Protein AF-A0A813CBG8-F1 (afdb_monomer_lite)

Foldseek 3Di:
DVVCQVVVHFDPQQQFAAPVRHRGRGPVRRVNPDTAAPPHPVRVVVVVVQQCQFPVVVVHDGPVRWDPDVVVPDIDTGDHDDDDQQQPPPPDDGPVVVVVVCVVPPCVPDVDPDDPPDDPPVPPPPPPPPPPDDD

pLDDT: mean 75.55, std 22.49, range [25.59, 95.62]

Structure (mmCIF, N/CA/C/O backbone):
data_AF-A0A813CBG8-F1
#
_entry.id   AF-A0A813CBG8-F1
#
loop_
_atom_site.group_PDB
_atom_site.id
_atom_site.type_symbol
_atom_site.label_atom_id
_atom_site.label_alt_id
_atom_site.label_comp_id
_atom_site.label_asym_id
_atom_site.label_entity_id
_atom_site.label_seq_id
_atom_site.pdbx_PDB_ins_code
_atom_site.Cartn_x
_atom_site.Cartn_y
_atom_site.Cartn_z
_atom_site.occupancy
_atom_site.B_iso_or_equiv
_atom_site.auth_seq_id
_atom_site.auth_comp_id
_atom_site.auth_asym_id
_atom_site.auth_atom_id
_atom_site.pdbx_PDB_model_num
ATOM 1 N N . MET A 1 1 ? -15.691 0.393 4.335 1.00 82.94 1 MET A N 1
ATOM 2 C CA . MET A 1 1 ? -16.210 0.263 5.714 1.00 82.94 1 MET A CA 1
ATOM 3 C C . MET A 1 1 ? -17.310 1.274 6.034 1.00 82.94 1 MET A C 1
ATOM 5 O O . MET A 1 1 ? -18.385 0.858 6.439 1.00 82.94 1 MET A O 1
ATOM 9 N N . THR A 1 2 ? -17.102 2.569 5.775 1.00 86.81 2 THR A N 1
ATOM 10 C CA . THR A 1 2 ? -18.089 3.644 6.006 1.00 86.81 2 THR A CA 1
ATOM 11 C C . THR A 1 2 ? -19.473 3.364 5.412 1.00 86.81 2 THR A C 1
ATOM 13 O O . THR A 1 2 ? -20.466 3.501 6.114 1.00 86.81 2 THR A O 1
ATOM 16 N N . LEU A 1 3 ? -19.544 2.874 4.168 1.00 90.69 3 LEU A N 1
ATOM 17 C CA . LEU A 1 3 ? -20.815 2.489 3.535 1.00 90.69 3 LEU A CA 1
ATOM 18 C C . LEU A 1 3 ? -21.545 1.365 4.288 1.00 90.69 3 LEU A C 1
ATOM 20 O O . LEU A 1 3 ? -22.752 1.435 4.475 1.00 90.69 3 LEU A O 1
ATOM 24 N N . ALA A 1 4 ? -20.817 0.347 4.758 1.00 87.31 4 ALA A N 1
ATOM 25 C CA . ALA A 1 4 ? -21.411 -0.745 5.530 1.00 87.31 4 ALA A CA 1
ATOM 26 C C . ALA A 1 4 ? -21.950 -0.247 6.881 1.00 87.31 4 ALA A C 1
ATOM 28 O O . ALA A 1 4 ? -23.016 -0.677 7.299 1.00 87.31 4 ALA A O 1
ATOM 29 N N . SER A 1 5 ? -21.260 0.706 7.515 1.00 89.31 5 SER A N 1
ATOM 30 C CA . SER A 1 5 ? -21.733 1.361 8.741 1.00 89.31 5 SER A CA 1
ATOM 31 C C . SER A 1 5 ? -23.009 2.180 8.502 1.00 89.31 5 SER A C 1
ATOM 33 O O . SER A 1 5 ? -23.976 2.036 9.243 1.00 89.31 5 SER A O 1
ATOM 35 N N . MET A 1 6 ? -23.054 2.973 7.423 1.00 90.38 6 MET A N 1
ATOM 36 C CA . MET A 1 6 ? -24.233 3.770 7.048 1.00 90.38 6 MET A CA 1
ATOM 37 C C . MET A 1 6 ? -25.461 2.902 6.742 1.00 90.38 6 MET A C 1
ATOM 39 O O . MET A 1 6 ? -26.566 3.239 7.157 1.00 90.38 6 MET A O 1
ATOM 43 N N . ASP A 1 7 ? -25.260 1.772 6.062 1.00 91.75 7 ASP A N 1
ATOM 44 C CA . ASP A 1 7 ? -26.329 0.830 5.711 1.00 91.75 7 ASP A CA 1
ATOM 45 C C . ASP A 1 7 ? -26.657 -0.171 6.838 1.00 91.75 7 ASP A C 1
ATOM 47 O O . ASP A 1 7 ? -27.517 -1.036 6.657 1.00 91.75 7 ASP A O 1
ATOM 51 N N . GLY A 1 8 ? -25.946 -0.123 7.972 1.00 87.25 8 GLY A N 1
ATOM 52 C CA . GLY A 1 8 ? -26.090 -1.090 9.066 1.00 87.25 8 GLY A CA 1
ATOM 53 C C . GLY A 1 8 ? -25.755 -2.537 8.675 1.00 87.25 8 GLY A C 1
ATOM 54 O O . GLY A 1 8 ? -26.296 -3.481 9.250 1.00 87.25 8 GLY A O 1
ATOM 55 N N . ARG A 1 9 ? -24.897 -2.737 7.668 1.00 90.81 9 ARG A N 1
ATOM 56 C CA . ARG A 1 9 ? -24.492 -4.062 7.179 1.00 90.81 9 ARG A CA 1
ATOM 57 C C . ARG A 1 9 ? -23.280 -4.578 7.944 1.00 90.81 9 ARG A C 1
ATOM 59 O O . ARG A 1 9 ? -22.309 -3.853 8.157 1.00 90.81 9 ARG A O 1
ATOM 66 N N . ALA A 1 10 ? -23.315 -5.865 8.277 1.00 91.56 10 ALA A N 1
ATOM 67 C CA . ALA A 1 10 ? -22.173 -6.553 8.862 1.00 91.56 10 ALA A CA 1
ATOM 68 C C . ALA A 1 10 ? -21.003 -6.641 7.868 1.00 91.56 10 ALA A C 1
ATOM 70 O O . ALA A 1 10 ? -21.204 -6.808 6.660 1.00 91.56 10 ALA A O 1
ATOM 71 N N . ILE A 1 11 ? -19.781 -6.557 8.392 1.00 91.38 11 ILE A N 1
ATOM 72 C CA . ILE A 1 11 ? -18.543 -6.809 7.649 1.00 91.38 11 ILE A CA 1
ATOM 73 C C . ILE A 1 11 ? -18.028 -8.233 7.914 1.00 91.38 11 ILE A C 1
ATOM 75 O O . ILE A 1 11 ? -18.360 -8.824 8.946 1.00 91.38 11 ILE A O 1
ATOM 79 N N . PRO A 1 12 ? -17.218 -8.804 7.003 1.00 89.88 12 PRO A N 1
ATOM 80 C CA . PRO A 1 12 ? -16.515 -10.058 7.259 1.00 89.88 12 PRO A CA 1
ATOM 81 C C . PRO A 1 12 ? -15.655 -9.975 8.527 1.00 89.88 12 PRO A C 1
ATOM 83 O O . PRO A 1 12 ? -15.042 -8.942 8.795 1.00 89.88 12 PRO A O 1
ATOM 86 N N . SER A 1 13 ? -15.582 -11.067 9.291 1.00 86.62 13 SER A N 1
ATOM 87 C CA . SER A 1 13 ? -14.862 -11.112 10.574 1.00 86.62 13 SER A CA 1
ATOM 88 C C . SER A 1 13 ? -13.344 -10.943 10.450 1.00 86.62 13 SER A C 1
ATOM 90 O O . SER A 1 13 ? -12.673 -10.717 11.447 1.00 86.62 13 SER A O 1
ATOM 92 N N . ASP A 1 14 ? -12.788 -11.091 9.249 1.00 87.00 14 ASP A N 1
ATOM 93 C CA . ASP A 1 14 ? -11.369 -10.917 8.929 1.00 87.00 14 ASP A CA 1
ATOM 94 C C . ASP A 1 14 ? -11.051 -9.540 8.320 1.00 87.00 14 ASP A C 1
ATOM 96 O O . ASP A 1 14 ? -9.902 -9.272 7.971 1.00 87.00 14 ASP A O 1
ATOM 100 N N . ALA A 1 15 ? -12.046 -8.655 8.196 1.00 90.19 15 ALA A N 1
ATOM 101 C CA . ALA A 1 15 ? -11.874 -7.351 7.562 1.00 90.19 15 ALA A CA 1
ATOM 102 C C . ALA A 1 15 ? -11.370 -6.262 8.525 1.00 90.19 15 ALA A C 1
ATOM 104 O O . ALA A 1 15 ? -10.734 -5.303 8.082 1.00 90.19 15 ALA A O 1
ATOM 105 N N . ALA A 1 16 ? -11.662 -6.367 9.824 1.00 93.19 16 ALA A N 1
ATOM 106 C CA . ALA A 1 16 ? -11.308 -5.340 10.800 1.00 93.19 16 ALA A CA 1
ATOM 107 C C . ALA A 1 16 ? -11.220 -5.873 12.233 1.00 93.19 16 ALA A C 1
ATOM 109 O O . ALA A 1 16 ? -11.779 -6.917 12.576 1.00 93.19 16 ALA A O 1
ATOM 110 N N . ILE A 1 17 ? -10.551 -5.086 13.071 1.00 94.25 17 ILE A N 1
ATOM 111 C CA . ILE A 1 17 ? -10.495 -5.242 14.523 1.00 94.25 17 ILE A CA 1
ATOM 112 C C . ILE A 1 17 ? -11.105 -4.017 15.203 1.00 94.25 17 ILE A C 1
ATOM 114 O O . ILE A 1 17 ? -11.084 -2.918 14.646 1.00 94.25 17 ILE A O 1
ATOM 118 N N . ASP A 1 18 ? -11.658 -4.209 16.395 1.00 94.19 18 ASP A N 1
ATOM 119 C CA . ASP A 1 18 ? -12.155 -3.129 17.248 1.00 94.19 18 ASP A CA 1
ATOM 120 C C . ASP A 1 18 ? -11.025 -2.413 18.021 1.00 94.19 18 ASP A C 1
ATOM 122 O O . ASP A 1 18 ? -9.836 -2.667 17.816 1.00 94.19 18 ASP A O 1
ATOM 126 N N . GLU A 1 19 ? -11.395 -1.495 18.917 1.00 94.81 19 GLU A N 1
ATOM 127 C CA . GLU A 1 19 ? -10.466 -0.729 19.765 1.00 94.81 19 GLU A CA 1
ATOM 128 C C . GLU A 1 19 ? -9.672 -1.587 20.768 1.00 94.81 19 GLU A C 1
ATOM 130 O O . GLU A 1 19 ? -8.633 -1.160 21.270 1.00 94.81 19 GLU A O 1
ATOM 135 N N . HIS A 1 20 ? -10.135 -2.807 21.050 1.00 93.50 20 HIS A N 1
ATOM 136 C CA . HIS A 1 20 ? -9.455 -3.776 21.907 1.00 93.50 20 HIS A CA 1
ATOM 137 C C . HIS A 1 20 ? -8.572 -4.742 21.105 1.00 93.50 20 HIS A C 1
ATOM 139 O O . HIS A 1 20 ? -7.920 -5.612 21.685 1.00 93.50 20 HIS A O 1
ATOM 145 N N . GLY A 1 21 ? -8.534 -4.590 19.779 1.00 90.69 21 GLY A N 1
ATOM 146 C CA . GLY A 1 21 ? -7.796 -5.460 18.874 1.00 90.69 21 GLY A CA 1
ATOM 147 C C . GLY A 1 21 ? -8.479 -6.803 18.616 1.00 90.69 21 GLY A C 1
ATOM 148 O O . GLY A 1 21 ? -7.831 -7.726 18.120 1.00 90.69 21 GLY A O 1
ATOM 149 N N . LEU A 1 22 ? -9.767 -6.937 18.945 1.00 93.62 22 LEU A N 1
ATOM 150 C CA . LEU A 1 22 ? -10.530 -8.155 18.705 1.00 93.62 22 LEU A CA 1
ATOM 151 C C . LEU A 1 22 ? -11.190 -8.113 17.318 1.00 93.62 22 LEU A C 1
ATOM 153 O O . LEU A 1 22 ? -11.686 -7.060 16.909 1.00 93.62 22 LEU A O 1
ATOM 157 N N . PRO A 1 23 ? -11.226 -9.239 16.579 1.00 93.31 23 PRO A N 1
ATOM 158 C CA . PRO A 1 23 ? -11.946 -9.317 15.310 1.00 93.31 23 PRO A CA 1
ATOM 159 C C . PRO A 1 23 ? -13.422 -8.945 15.478 1.00 93.31 23 PRO A C 1
ATOM 161 O O . PRO A 1 23 ? -14.082 -9.431 16.399 1.00 93.31 23 PRO A O 1
ATOM 164 N N . THR A 1 24 ? -13.954 -8.120 14.574 1.00 93.06 24 THR A N 1
ATOM 165 C CA . THR A 1 24 ? -15.336 -7.630 14.661 1.00 93.06 24 THR A CA 1
ATOM 166 C C . THR A 1 24 ? -16.085 -7.747 13.339 1.00 93.06 24 THR A C 1
ATOM 168 O O . THR A 1 24 ? -15.518 -7.588 12.260 1.00 93.06 24 THR A O 1
ATOM 171 N N . THR A 1 25 ? -17.387 -8.022 13.428 1.00 94.12 25 THR A N 1
ATOM 172 C CA . THR A 1 25 ? -18.324 -7.983 12.296 1.00 94.12 25 THR A CA 1
ATOM 173 C C . THR A 1 25 ? -19.140 -6.686 12.259 1.00 94.12 25 THR A C 1
ATOM 175 O O . THR A 1 25 ? -19.873 -6.449 11.296 1.00 94.12 25 THR A O 1
ATOM 178 N N . ASP A 1 26 ? -19.004 -5.827 13.276 1.00 92.12 26 ASP A N 1
ATOM 179 C CA . ASP A 1 26 ? -19.639 -4.511 13.332 1.00 92.12 26 ASP A CA 1
ATOM 180 C C . ASP A 1 26 ? -18.766 -3.467 12.618 1.00 92.12 26 ASP A C 1
ATOM 182 O O . ASP A 1 26 ? -17.642 -3.154 13.024 1.00 92.12 26 ASP A O 1
ATOM 186 N N . ALA A 1 27 ? -19.317 -2.894 11.547 1.00 92.44 27 ALA A N 1
ATOM 187 C CA . ALA A 1 27 ? -18.659 -1.865 10.760 1.00 92.44 27 ALA A CA 1
ATOM 188 C C . ALA A 1 27 ? -18.377 -0.584 11.564 1.00 92.44 27 ALA A C 1
ATOM 190 O O . ALA A 1 27 ? -17.388 0.095 11.296 1.00 92.44 27 ALA A O 1
ATOM 191 N N . ALA A 1 28 ? -19.217 -0.239 12.543 1.00 91.81 28 ALA A N 1
ATOM 192 C CA . ALA A 1 28 ? -18.993 0.923 13.394 1.00 91.81 28 ALA A CA 1
ATOM 193 C C . ALA A 1 28 ? -17.866 0.662 14.401 1.00 91.81 28 ALA A C 1
ATOM 195 O O . ALA A 1 28 ? -17.034 1.542 14.625 1.00 91.81 28 ALA A O 1
ATOM 196 N N . ALA A 1 29 ? -17.812 -0.541 14.980 1.00 90.88 29 ALA A N 1
ATOM 197 C CA . ALA A 1 29 ? -16.731 -0.945 15.876 1.00 90.88 29 ALA A CA 1
ATOM 198 C C . ALA A 1 29 ? -15.367 -0.934 15.178 1.00 90.88 29 ALA A C 1
ATOM 200 O O . ALA A 1 29 ? -14.424 -0.349 15.704 1.00 90.88 29 ALA A O 1
ATOM 201 N N . GLY A 1 30 ? -15.254 -1.494 13.971 1.00 91.31 30 GLY A N 1
ATOM 202 C CA . GLY A 1 30 ? -13.957 -1.512 13.289 1.00 91.31 30 GLY A CA 1
ATOM 203 C C . GLY A 1 30 ? -13.527 -0.165 12.683 1.00 91.31 30 GLY A C 1
ATOM 204 O O . GLY A 1 30 ? -12.343 0.022 12.433 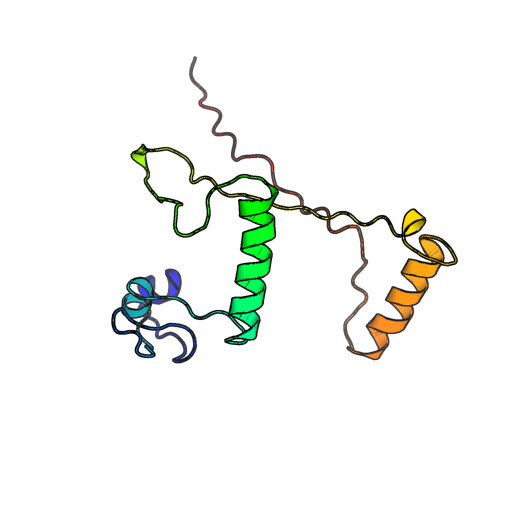1.00 91.31 30 GLY A O 1
ATOM 205 N N . LEU A 1 31 ? -14.440 0.806 12.505 1.00 90.81 31 LEU A N 1
ATOM 206 C CA . LEU A 1 31 ? -14.065 2.199 12.198 1.00 90.81 31 LEU A CA 1
ATOM 207 C C . LEU A 1 31 ? -13.403 2.898 13.392 1.00 90.81 31 LEU A C 1
ATOM 209 O O . LEU A 1 31 ? -12.632 3.830 13.187 1.00 90.81 31 LEU A O 1
ATOM 213 N N . ARG A 1 32 ? -13.719 2.472 14.624 1.00 90.38 32 ARG A N 1
ATOM 214 C CA . ARG A 1 32 ? -13.053 2.951 15.847 1.00 90.38 32 ARG A CA 1
ATOM 215 C C . ARG A 1 32 ? -11.736 2.223 16.119 1.00 90.38 32 ARG A C 1
ATOM 217 O O . ARG A 1 32 ? -10.876 2.777 16.791 1.00 90.38 32 ARG A O 1
ATOM 224 N N . GLY A 1 33 ? -11.608 0.991 15.628 1.00 91.56 33 GLY A N 1
ATOM 225 C CA . GLY A 1 33 ? -10.378 0.207 15.672 1.00 91.56 33 GLY A CA 1
ATOM 226 C C . GLY A 1 33 ? -9.533 0.393 14.414 1.00 91.56 33 GLY A C 1
ATOM 227 O O . GLY A 1 33 ? -9.134 1.507 14.079 1.00 91.56 33 GLY A O 1
ATOM 228 N N . ALA A 1 34 ? -9.243 -0.708 13.719 1.00 90.25 34 ALA A N 1
ATOM 229 C CA . ALA A 1 34 ? -8.416 -0.693 12.515 1.00 90.25 34 ALA A CA 1
ATOM 230 C C . ALA A 1 34 ? -8.921 -1.660 11.438 1.00 90.25 34 ALA A C 1
ATOM 232 O O . ALA A 1 34 ? -9.405 -2.758 11.720 1.00 90.25 34 ALA A O 1
ATOM 233 N N . GLN A 1 35 ? -8.737 -1.267 10.176 1.00 91.81 35 GLN A N 1
ATOM 234 C CA . GLN A 1 35 ? -8.959 -2.138 9.022 1.00 91.81 35 GLN A CA 1
ATOM 235 C C . GLN A 1 35 ? -7.751 -3.054 8.821 1.00 91.81 35 GLN A C 1
ATOM 237 O O . GLN A 1 35 ? -6.604 -2.602 8.869 1.00 91.81 35 GLN A O 1
ATOM 242 N N . LEU A 1 36 ? -8.004 -4.340 8.583 1.00 92.06 36 LEU A N 1
ATOM 243 C CA . LEU A 1 36 ? -6.940 -5.311 8.356 1.00 92.06 36 LEU A CA 1
ATOM 244 C C . LEU A 1 36 ? -6.466 -5.266 6.895 1.00 92.06 36 LEU A C 1
ATOM 246 O O . LEU A 1 36 ? -7.284 -5.166 5.976 1.00 92.06 36 LEU A O 1
ATOM 250 N N . PRO A 1 37 ? -5.147 -5.352 6.645 1.00 89.38 37 PRO A N 1
ATOM 251 C CA . PRO A 1 37 ? -4.621 -5.361 5.292 1.00 89.38 37 PRO A CA 1
ATOM 252 C C . PRO A 1 37 ? -4.930 -6.689 4.599 1.00 89.38 37 PRO A C 1
ATOM 254 O O . PRO A 1 37 ? -4.885 -7.770 5.198 1.00 89.38 37 PRO A O 1
ATOM 257 N N . PHE A 1 38 ? -5.177 -6.618 3.292 1.00 85.56 38 PHE A N 1
ATOM 258 C CA . PHE A 1 38 ? -5.356 -7.814 2.477 1.00 85.56 38 PHE A CA 1
ATOM 259 C C . PHE A 1 38 ? -4.091 -8.688 2.529 1.00 85.56 38 PHE A C 1
ATOM 261 O O . PHE A 1 38 ? -2.975 -8.182 2.524 1.00 85.56 38 PHE A O 1
ATOM 268 N N . ALA A 1 39 ? -4.248 -10.013 2.569 1.00 89.75 39 ALA A N 1
ATOM 269 C CA . ALA A 1 39 ? -3.138 -10.969 2.698 1.00 89.75 39 ALA A CA 1
ATOM 270 C C . ALA A 1 39 ? -2.331 -10.889 4.018 1.00 89.75 39 ALA A C 1
ATOM 272 O O . ALA A 1 39 ? -1.184 -11.351 4.072 1.00 89.75 39 ALA A O 1
ATOM 273 N N . GLY A 1 40 ? -2.921 -10.346 5.091 1.00 88.75 40 GLY A N 1
ATOM 274 C CA . GLY A 1 40 ? -2.357 -10.380 6.443 1.00 88.75 40 GLY A CA 1
ATOM 275 C C . GLY A 1 40 ? -0.960 -9.760 6.506 1.00 88.75 40 GLY A C 1
ATOM 276 O O . GLY A 1 40 ? -0.742 -8.656 6.012 1.00 88.75 40 GLY A O 1
ATOM 277 N N . HIS A 1 41 ? 0.016 -10.493 7.055 1.00 91.56 41 HIS A N 1
ATOM 278 C CA . HIS A 1 41 ? 1.381 -9.984 7.238 1.00 91.56 41 HIS A CA 1
ATOM 279 C C . HIS A 1 41 ? 2.059 -9.552 5.923 1.00 91.56 41 HIS A C 1
ATOM 281 O O . HIS A 1 41 ? 2.888 -8.647 5.931 1.00 9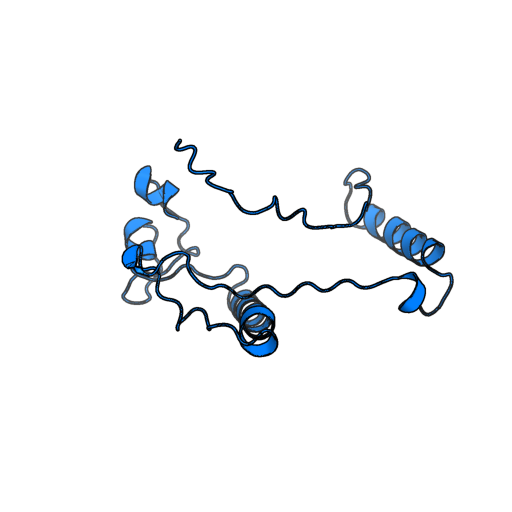1.56 41 HIS A O 1
ATOM 287 N N . LYS A 1 42 ? 1.706 -10.158 4.779 1.00 93.12 42 LYS A N 1
ATOM 288 C CA . LYS A 1 42 ? 2.242 -9.741 3.472 1.00 93.12 42 LYS A CA 1
ATOM 289 C C . LYS A 1 42 ? 1.675 -8.391 3.047 1.00 93.12 42 LYS A C 1
ATOM 291 O O . LYS A 1 42 ? 2.414 -7.572 2.511 1.00 93.12 42 LYS A O 1
ATOM 296 N N . GLY A 1 43 ? 0.393 -8.160 3.325 1.00 92.62 43 GLY A N 1
ATOM 297 C CA . GLY A 1 43 ? -0.258 -6.872 3.114 1.00 92.62 43 GLY A CA 1
ATOM 298 C C . GLY A 1 43 ? 0.355 -5.776 3.965 1.00 92.62 43 GLY A C 1
ATOM 299 O O . GLY A 1 43 ? 0.645 -4.705 3.450 1.00 92.62 43 GLY A O 1
ATOM 300 N N . THR A 1 44 ? 0.640 -6.063 5.238 1.00 92.88 44 THR A N 1
ATOM 301 C CA . THR A 1 44 ? 1.333 -5.115 6.122 1.00 92.88 44 THR A CA 1
ATOM 302 C C . THR A 1 44 ? 2.725 -4.766 5.597 1.00 92.88 44 THR A C 1
ATOM 304 O O . THR A 1 44 ? 3.074 -3.591 5.533 1.00 92.88 44 THR A O 1
ATOM 307 N N . CYS A 1 45 ? 3.513 -5.760 5.167 1.00 95.00 45 CYS A N 1
ATOM 308 C CA . CYS A 1 45 ? 4.825 -5.502 4.568 1.00 95.00 45 CYS A CA 1
ATOM 309 C C . CYS A 1 45 ? 4.720 -4.667 3.285 1.00 95.00 45 CYS A C 1
ATOM 311 O O . CYS A 1 45 ? 5.544 -3.782 3.064 1.00 95.00 45 CYS A O 1
ATOM 313 N N . LEU A 1 46 ? 3.715 -4.931 2.446 1.00 95.25 46 LEU A N 1
ATOM 314 C CA . LEU A 1 46 ? 3.494 -4.175 1.217 1.00 95.25 46 LEU A CA 1
ATOM 315 C C . LEU A 1 46 ? 3.062 -2.732 1.506 1.00 95.25 46 LEU A C 1
ATOM 317 O O . LEU A 1 46 ? 3.591 -1.814 0.888 1.00 95.25 46 LEU A O 1
ATOM 321 N N . ALA A 1 47 ? 2.153 -2.530 2.462 1.00 92.62 47 ALA A N 1
ATOM 322 C CA . ALA A 1 47 ? 1.731 -1.205 2.906 1.00 92.62 47 ALA A CA 1
ATOM 323 C C . ALA A 1 47 ? 2.922 -0.398 3.437 1.00 92.62 47 ALA A C 1
ATOM 325 O O . ALA A 1 47 ? 3.106 0.743 3.035 1.00 92.62 47 ALA A O 1
ATOM 326 N N . LEU A 1 48 ? 3.792 -1.016 4.243 1.00 92.94 48 LEU A N 1
ATOM 327 C CA . LEU A 1 48 ? 5.011 -0.371 4.733 1.00 92.94 48 LEU A CA 1
ATOM 328 C C . LEU A 1 48 ? 5.989 -0.025 3.600 1.00 92.94 48 LEU A C 1
ATOM 330 O O . LEU A 1 48 ? 6.603 1.036 3.615 1.00 92.94 48 LEU A O 1
ATOM 334 N N . MET A 1 49 ? 6.144 -0.901 2.606 1.00 95.62 49 MET A N 1
ATOM 335 C CA . MET A 1 49 ? 6.988 -0.612 1.443 1.00 95.62 49 MET A CA 1
ATOM 336 C C . MET A 1 49 ? 6.463 0.596 0.656 1.00 95.62 49 MET A C 1
ATOM 338 O O . MET A 1 49 ? 7.252 1.455 0.268 1.00 95.62 49 MET A O 1
ATOM 342 N N . ILE A 1 50 ? 5.146 0.665 0.431 1.00 93.88 50 ILE A N 1
ATOM 343 C CA . ILE A 1 50 ? 4.499 1.800 -0.239 1.00 93.88 50 ILE A CA 1
ATOM 344 C C . ILE A 1 50 ? 4.690 3.071 0.586 1.00 93.88 50 ILE A C 1
ATOM 346 O O . ILE A 1 50 ? 5.093 4.083 0.029 1.00 93.88 50 ILE A O 1
ATOM 350 N N . GLU A 1 51 ? 4.487 3.000 1.899 1.00 93.19 51 GLU A N 1
ATOM 351 C CA . GLU A 1 51 ? 4.662 4.122 2.821 1.00 93.19 51 GLU A CA 1
ATOM 352 C C . GLU A 1 51 ? 6.080 4.709 2.761 1.00 93.19 51 GLU A C 1
ATOM 354 O O . GLU A 1 51 ? 6.254 5.917 2.662 1.00 93.19 51 GLU A O 1
ATOM 359 N N . LEU A 1 52 ? 7.116 3.866 2.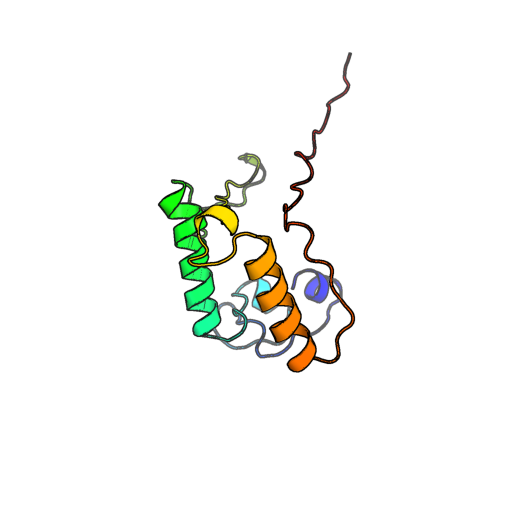748 1.00 93.69 52 LEU A N 1
ATOM 360 C CA . LEU A 1 52 ? 8.503 4.336 2.660 1.00 93.69 52 LEU A CA 1
ATOM 361 C C . LEU A 1 52 ? 8.810 5.016 1.316 1.00 93.69 52 LEU A C 1
ATOM 363 O O . LEU A 1 52 ? 9.578 5.977 1.269 1.00 93.69 52 LEU A O 1
ATOM 367 N N . LEU A 1 53 ? 8.218 4.534 0.220 1.00 94.50 53 LEU A N 1
ATOM 368 C CA . LEU A 1 53 ? 8.363 5.150 -1.102 1.00 94.50 53 LEU A CA 1
ATOM 369 C C . LEU A 1 53 ? 7.549 6.444 -1.222 1.00 94.50 53 LEU A C 1
ATOM 371 O O . LEU A 1 53 ? 8.006 7.396 -1.845 1.00 94.50 53 LEU A O 1
ATOM 375 N N . ALA A 1 54 ? 6.355 6.480 -0.641 1.00 91.75 54 ALA A N 1
ATOM 376 C CA . ALA A 1 54 ? 5.434 7.599 -0.738 1.00 91.75 54 ALA A CA 1
ATOM 377 C C . ALA A 1 54 ? 5.800 8.730 0.224 1.00 91.75 54 ALA A C 1
ATOM 379 O O . ALA A 1 54 ? 5.853 9.866 -0.220 1.00 91.75 54 ALA A O 1
ATOM 380 N N . ALA A 1 55 ? 6.096 8.440 1.492 1.00 90.44 55 ALA A N 1
ATOM 381 C CA . ALA A 1 55 ? 6.421 9.433 2.515 1.00 90.44 55 ALA A CA 1
ATOM 382 C C . ALA A 1 55 ? 7.933 9.680 2.596 1.00 90.44 55 ALA A C 1
ATOM 384 O O . ALA A 1 55 ? 8.420 10.738 2.204 1.00 90.44 55 ALA A O 1
ATOM 385 N N . SER A 1 56 ? 8.720 8.682 3.021 1.00 91.25 56 SER A N 1
ATOM 386 C CA . SER A 1 56 ? 10.147 8.905 3.316 1.00 91.25 56 SER A CA 1
ATOM 387 C C . SER A 1 56 ? 10.966 9.339 2.102 1.00 91.25 56 SER A C 1
ATOM 389 O O . SER A 1 56 ? 11.842 10.190 2.228 1.00 91.25 56 SER A O 1
ATOM 391 N N . PHE A 1 57 ? 10.719 8.742 0.934 1.00 91.25 57 PHE A N 1
ATOM 392 C CA . PHE A 1 57 ? 11.495 9.044 -0.269 1.00 91.25 57 PHE A CA 1
ATOM 393 C C . PHE A 1 57 ? 11.125 10.396 -0.895 1.00 91.25 57 PHE A C 1
ATOM 395 O O . PHE A 1 57 ? 11.994 11.065 -1.451 1.00 91.25 57 PHE A O 1
ATOM 402 N N . THR A 1 58 ? 9.861 10.814 -0.801 1.00 89.31 58 THR A N 1
ATOM 403 C CA . THR A 1 58 ? 9.419 12.129 -1.298 1.00 89.31 58 THR A CA 1
ATOM 404 C C . THR A 1 58 ? 9.664 13.249 -0.280 1.00 89.31 58 THR A C 1
ATOM 406 O O . THR A 1 58 ? 9.701 14.417 -0.663 1.00 89.31 58 THR A O 1
ATOM 409 N N . GLY A 1 59 ? 9.884 12.894 0.992 1.00 88.50 59 GLY A N 1
ATOM 410 C CA . GLY A 1 59 ? 10.021 13.827 2.109 1.00 88.50 59 GLY A CA 1
ATOM 411 C C . GLY A 1 59 ? 8.686 14.280 2.709 1.00 88.50 59 GLY A C 1
ATOM 412 O O . GLY A 1 59 ? 8.664 15.310 3.379 1.00 88.50 59 GLY A O 1
ATOM 413 N N . ASP A 1 60 ? 7.596 13.553 2.453 1.00 89.94 60 ASP A N 1
ATOM 414 C CA . ASP A 1 60 ? 6.268 13.835 3.009 1.00 89.94 60 ASP A CA 1
ATOM 415 C C . ASP A 1 60 ? 6.033 13.122 4.357 1.00 89.94 60 ASP A C 1
ATOM 417 O O . ASP A 1 60 ? 6.843 12.307 4.809 1.00 89.94 60 ASP A O 1
ATOM 421 N N . ALA A 1 61 ? 4.919 13.452 5.008 1.00 88.62 61 ALA A N 1
ATOM 422 C CA . ALA A 1 61 ? 4.513 12.926 6.303 1.00 88.62 61 ALA A CA 1
ATOM 423 C C . ALA A 1 61 ? 4.120 11.445 6.235 1.00 88.62 61 ALA A C 1
ATOM 425 O O . ALA A 1 61 ? 3.457 10.995 5.297 1.00 88.62 61 ALA A O 1
ATOM 426 N N . PHE A 1 62 ? 4.469 10.697 7.282 1.00 87.69 62 PHE A N 1
ATOM 427 C CA . PHE A 1 62 ? 3.977 9.334 7.456 1.00 87.69 62 PHE A CA 1
ATOM 428 C C . PHE A 1 62 ? 2.488 9.321 7.829 1.00 87.69 62 PHE A C 1
ATOM 430 O O . PHE A 1 62 ? 1.984 10.232 8.482 1.00 87.69 62 PHE A O 1
ATOM 437 N N . ALA A 1 63 ? 1.788 8.227 7.539 1.00 86.12 63 ALA A N 1
ATOM 438 C CA . ALA A 1 63 ? 0.365 8.042 7.808 1.00 86.12 63 ALA A CA 1
ATOM 439 C C . ALA A 1 63 ? -0.033 8.269 9.280 1.00 86.12 63 ALA A C 1
ATOM 441 O O . ALA A 1 63 ? -1.170 8.641 9.551 1.00 86.12 63 ALA A O 1
ATOM 442 N N . TYR A 1 64 ? 0.883 8.066 10.236 1.00 87.06 64 TYR A N 1
ATOM 443 C CA . TYR A 1 64 ? 0.633 8.344 11.659 1.00 87.06 64 TYR A CA 1
ATOM 444 C C . TYR A 1 64 ? 0.821 9.826 12.043 1.00 87.06 64 TYR A C 1
ATOM 446 O O . TYR A 1 64 ? 0.375 10.248 13.109 1.00 87.06 64 TYR A O 1
ATOM 454 N N . GLU A 1 65 ? 1.516 10.602 11.211 1.00 85.94 65 GLU A N 1
ATOM 455 C CA . GLU A 1 65 ? 1.796 12.033 11.397 1.00 85.94 65 GLU A CA 1
ATOM 456 C C . GLU A 1 65 ? 0.718 12.900 10.750 1.00 85.94 65 GLU A C 1
ATOM 458 O O . GLU A 1 65 ? 0.457 14.020 11.197 1.00 85.94 65 GLU A O 1
ATOM 463 N N . VAL A 1 66 ? 0.076 12.358 9.716 1.00 84.75 66 VAL A N 1
ATOM 464 C CA . VAL A 1 66 ? -1.028 12.984 9.006 1.00 84.75 66 VAL A CA 1
ATOM 465 C C . VAL A 1 66 ? -2.220 13.183 9.946 1.00 84.75 66 VAL A C 1
ATOM 467 O O . VAL A 1 66 ? -2.714 12.254 10.586 1.00 84.75 66 VAL A O 1
ATOM 470 N N . ARG A 1 67 ? -2.709 14.425 10.011 1.00 77.06 67 ARG A N 1
ATOM 471 C CA . ARG A 1 67 ? -3.930 14.794 10.731 1.00 77.06 67 ARG A CA 1
ATOM 472 C C . ARG A 1 67 ? -5.002 15.174 9.730 1.00 77.06 67 ARG A C 1
ATOM 474 O O . ARG A 1 67 ? -4.791 16.064 8.913 1.00 77.06 67 ARG A O 1
ATOM 481 N N . ASP A 1 68 ? -6.152 14.527 9.838 1.00 73.12 68 ASP A N 1
ATOM 482 C CA . ASP A 1 68 ? -7.325 14.852 9.033 1.00 73.12 68 ASP A CA 1
ATOM 483 C C . ASP A 1 68 ? -8.125 15.944 9.766 1.00 73.12 68 ASP A C 1
ATOM 485 O O . ASP A 1 68 ? -9.074 15.668 10.502 1.00 73.12 68 ASP A O 1
ATOM 489 N N . ASP A 1 69 ? -7.649 17.192 9.668 1.00 75.88 69 ASP A N 1
ATOM 490 C CA . ASP A 1 69 ? -8.299 18.367 10.258 1.00 75.88 69 ASP A CA 1
ATOM 491 C C . ASP A 1 69 ? -8.847 19.293 9.154 1.00 75.88 69 ASP A C 1
ATOM 493 O O . ASP A 1 69 ? -8.071 19.957 8.452 1.00 75.88 69 ASP A O 1
ATOM 497 N N . PRO A 1 70 ? -10.185 19.412 9.027 1.00 72.69 70 PRO A N 1
ATOM 498 C CA . PRO A 1 70 ? -10.825 20.310 8.069 1.00 72.69 70 PRO A CA 1
ATOM 499 C C . PRO A 1 70 ? -10.391 21.779 8.196 1.00 72.69 70 PRO A C 1
ATOM 501 O O . PRO A 1 70 ? -10.506 22.531 7.228 1.00 72.69 70 PRO A O 1
ATOM 504 N N . ALA A 1 71 ? -9.915 22.209 9.370 1.00 76.06 71 ALA A N 1
ATOM 505 C CA . ALA A 1 71 ? -9.453 23.573 9.608 1.00 76.06 71 ALA A CA 1
ATOM 506 C C . ALA A 1 71 ? -8.057 23.849 9.025 1.00 76.06 71 ALA A C 1
ATOM 508 O O . ALA A 1 71 ? -7.744 25.003 8.727 1.00 76.06 71 ALA A O 1
ATOM 509 N N . THR A 1 72 ? -7.227 22.816 8.842 1.00 71.38 72 THR A N 1
ATOM 510 C CA . THR A 1 72 ? -5.846 22.956 8.344 1.00 71.38 72 THR A CA 1
ATOM 511 C C . THR A 1 72 ? -5.718 22.879 6.822 1.00 71.38 72 THR A C 1
ATOM 513 O O . THR A 1 72 ? -4.641 23.127 6.284 1.00 71.38 72 THR A O 1
ATOM 516 N N . GLY A 1 73 ? -6.822 22.620 6.116 1.00 76.25 73 GLY A N 1
ATOM 517 C CA . GLY A 1 73 ? -6.843 22.474 4.662 1.00 76.25 73 GLY A CA 1
ATOM 518 C C . GLY A 1 73 ? -6.644 21.023 4.209 1.00 76.25 73 GLY A C 1
ATOM 519 O O . GLY A 1 73 ? -6.819 20.107 5.008 1.00 76.25 73 GLY A O 1
ATOM 520 N N . PRO A 1 74 ? -6.354 20.794 2.915 1.00 76.12 74 PRO A N 1
ATOM 521 C CA . PRO A 1 74 ? -6.211 19.452 2.364 1.00 76.12 74 PRO A CA 1
ATOM 522 C C . PRO A 1 74 ? -5.093 18.661 3.041 1.00 76.12 74 PRO A C 1
ATOM 524 O O . PRO A 1 74 ? -3.981 19.160 3.217 1.00 76.12 74 PRO A O 1
ATOM 527 N N . THR A 1 75 ? -5.397 17.410 3.355 1.00 77.56 75 THR A N 1
ATOM 528 C CA . THR A 1 75 ? -4.483 16.452 3.967 1.00 77.56 75 THR A CA 1
ATOM 529 C C . THR A 1 75 ? -3.268 16.218 3.068 1.00 77.56 75 THR A C 1
ATOM 531 O O . THR A 1 75 ? -3.406 15.988 1.863 1.00 77.56 75 THR A O 1
ATOM 534 N N . GLN A 1 76 ? -2.068 16.326 3.642 1.00 74.69 76 GLN A N 1
ATOM 535 C CA . GLN A 1 76 ? -0.823 16.100 2.909 1.00 74.69 76 GLN A CA 1
ATOM 536 C C . GLN A 1 76 ? -0.600 14.601 2.707 1.00 74.69 76 GLN A C 1
ATOM 538 O O . GLN A 1 76 ? -0.724 13.819 3.651 1.00 74.69 76 GLN A O 1
ATOM 543 N N . HIS A 1 77 ? -0.293 14.215 1.471 1.00 81.56 77 HIS A N 1
ATOM 544 C CA . HIS A 1 77 ? -0.022 12.837 1.095 1.00 81.56 77 HIS A CA 1
ATOM 545 C C . HIS A 1 77 ? 1.084 12.793 0.051 1.00 81.56 77 HIS A C 1
ATOM 547 O O . HIS A 1 77 ? 0.996 13.453 -0.989 1.00 81.56 77 HIS A O 1
ATOM 553 N N . GLY A 1 78 ? 2.070 11.939 0.306 1.00 85.25 78 GLY A N 1
ATOM 554 C CA . GLY A 1 78 ? 3.128 11.668 -0.645 1.00 85.25 78 GLY A CA 1
ATOM 555 C C . GLY A 1 78 ? 2.667 10.683 -1.716 1.00 85.25 78 GLY A C 1
ATOM 556 O O . GLY A 1 78 ? 1.929 9.736 -1.442 1.00 85.25 78 GLY A O 1
ATOM 557 N N . GLU A 1 79 ? 3.129 10.879 -2.949 1.00 90.19 79 GLU A N 1
ATOM 558 C CA . GLU A 1 79 ? 2.902 9.955 -4.060 1.00 90.19 79 GLU A CA 1
ATOM 559 C C . GLU A 1 79 ? 4.228 9.658 -4.766 1.00 90.19 79 GLU A C 1
ATOM 561 O O . GLU A 1 79 ? 5.002 10.561 -5.085 1.00 90.19 79 GLU A O 1
ATOM 566 N N . PHE A 1 80 ? 4.485 8.376 -5.033 1.00 91.88 80 PHE A N 1
ATOM 567 C CA . PHE A 1 80 ? 5.656 7.920 -5.775 1.00 91.88 80 PHE A CA 1
ATOM 568 C C . PHE A 1 80 ? 5.235 7.256 -7.086 1.00 91.88 80 PHE A C 1
ATOM 570 O O . PHE A 1 80 ? 4.499 6.269 -7.088 1.00 91.88 80 PHE A O 1
ATOM 577 N N . ILE A 1 81 ? 5.748 7.770 -8.207 1.00 93.44 81 ILE A N 1
ATOM 578 C CA . ILE A 1 81 ? 5.460 7.257 -9.550 1.00 93.44 81 ILE A CA 1
ATOM 579 C C . ILE A 1 81 ? 6.737 6.669 -10.153 1.00 93.44 81 ILE A C 1
ATOM 581 O O . ILE A 1 81 ? 7.747 7.358 -10.293 1.00 93.44 81 ILE A O 1
ATOM 585 N N . LEU A 1 82 ? 6.669 5.401 -10.571 1.00 92.19 82 LEU A N 1
ATOM 586 C CA . LEU A 1 82 ? 7.751 4.701 -11.262 1.00 92.19 82 LEU A CA 1
ATOM 587 C C . LEU A 1 82 ? 7.383 4.452 -12.727 1.00 92.19 82 LEU A C 1
ATOM 589 O O . LEU A 1 82 ? 6.499 3.651 -13.027 1.00 92.19 82 LEU A O 1
ATOM 593 N N . ALA A 1 83 ? 8.107 5.094 -13.642 1.00 91.69 83 ALA A N 1
ATOM 594 C CA . ALA A 1 83 ? 8.031 4.816 -15.072 1.00 91.69 83 ALA A CA 1
ATOM 595 C C . ALA A 1 83 ? 9.293 4.068 -15.518 1.00 91.69 83 ALA A C 1
ATOM 597 O O . ALA A 1 83 ? 10.408 4.556 -15.340 1.00 91.69 83 ALA A O 1
ATOM 598 N N . VAL A 1 84 ? 9.113 2.882 -16.102 1.00 88.31 84 VAL A N 1
ATOM 599 C CA . VAL A 1 84 ? 10.206 2.060 -16.636 1.00 88.31 84 VAL A CA 1
ATOM 600 C C . VAL A 1 84 ? 10.048 1.980 -18.146 1.00 88.31 84 VAL A C 1
ATOM 602 O O . VAL A 1 84 ? 9.039 1.474 -18.636 1.00 88.31 84 VAL A O 1
ATOM 605 N N . ASP A 1 85 ? 11.039 2.478 -18.880 1.00 87.62 85 ASP A N 1
ATOM 606 C CA . ASP A 1 85 ? 11.050 2.396 -20.336 1.00 87.62 85 ASP A CA 1
ATOM 607 C C . ASP A 1 85 ? 11.632 1.043 -20.792 1.00 87.62 85 ASP A C 1
ATOM 609 O O . ASP A 1 85 ? 12.823 0.777 -20.594 1.00 87.62 85 ASP A O 1
ATOM 613 N N . PRO A 1 86 ? 10.828 0.162 -21.415 1.00 85.88 86 PRO A N 1
ATOM 614 C CA . PRO A 1 86 ? 11.311 -1.137 -21.866 1.00 85.88 86 PRO A CA 1
ATOM 615 C C . PRO A 1 86 ? 12.357 -1.033 -22.983 1.00 85.88 86 PRO A C 1
ATOM 617 O O . PRO A 1 86 ? 13.101 -1.993 -23.178 1.00 85.88 86 PRO A O 1
ATOM 620 N N . GLU A 1 87 ? 12.437 0.093 -23.700 1.00 84.88 87 GLU A N 1
ATOM 621 C CA . GLU A 1 87 ? 13.449 0.301 -24.741 1.00 84.88 87 GLU A CA 1
ATOM 622 C C . GLU A 1 87 ? 14.860 0.351 -24.141 1.00 84.88 87 GLU A C 1
ATOM 624 O O . GLU A 1 87 ? 15.794 -0.229 -24.690 1.00 84.88 87 GLU A O 1
ATOM 629 N N . THR A 1 88 ? 15.004 0.989 -22.978 1.00 85.19 88 THR A N 1
ATOM 630 C CA . THR A 1 88 ? 16.294 1.178 -22.299 1.00 85.19 88 THR A CA 1
ATOM 631 C C . THR A 1 88 ? 16.581 0.107 -21.248 1.00 85.19 88 THR A C 1
ATOM 633 O O . THR A 1 88 ? 17.743 -0.205 -20.988 1.00 85.19 88 THR A O 1
ATOM 636 N N . CYS A 1 89 ? 15.548 -0.491 -20.649 1.00 83.75 89 CYS A N 1
ATOM 637 C CA . CYS A 1 89 ? 15.710 -1.474 -19.574 1.00 83.75 89 CYS A CA 1
ATOM 638 C C . CYS A 1 89 ? 15.763 -2.940 -20.048 1.00 83.75 89 CYS A C 1
ATOM 640 O O . CYS A 1 89 ? 16.183 -3.813 -19.284 1.00 83.75 89 CYS A O 1
ATOM 642 N N . SER A 1 90 ? 15.340 -3.253 -21.279 1.00 83.25 90 SER A N 1
ATOM 643 C CA . SER A 1 90 ? 15.350 -4.628 -21.799 1.00 83.25 90 SER A CA 1
ATOM 644 C C . SER A 1 90 ? 16.707 -5.012 -22.393 1.00 83.25 90 SER A C 1
ATOM 646 O O . SER A 1 90 ? 17.259 -4.311 -23.235 1.00 83.25 90 SER A O 1
ATOM 648 N N . LYS A 1 91 ? 17.232 -6.186 -22.014 1.00 75.69 91 LYS A N 1
ATOM 649 C CA . LYS A 1 91 ? 18.530 -6.692 -22.503 1.00 75.69 91 LYS A CA 1
ATOM 650 C C . LYS A 1 91 ? 18.527 -7.129 -23.978 1.00 75.69 91 LYS A C 1
ATOM 652 O O . LYS A 1 91 ? 19.607 -7.335 -24.523 1.00 75.69 91 LYS A O 1
ATOM 657 N N . ALA A 1 92 ? 17.367 -7.322 -24.620 1.00 67.56 92 ALA A N 1
ATOM 658 C CA . ALA A 1 92 ? 17.309 -7.745 -26.024 1.00 67.56 92 ALA A CA 1
ATOM 659 C C . ALA A 1 92 ? 15.968 -7.430 -26.713 1.00 67.56 92 ALA A C 1
ATOM 661 O O . ALA A 1 92 ? 14.909 -7.838 -26.230 1.00 67.56 92 ALA A O 1
ATOM 662 N N . GLY A 1 93 ? 16.050 -6.800 -27.893 1.00 70.50 93 GLY A N 1
ATOM 663 C CA . GLY A 1 93 ? 14.957 -6.659 -28.869 1.00 70.50 93 GLY A CA 1
ATOM 664 C C . GLY A 1 93 ? 14.030 -5.447 -28.693 1.00 70.50 93 GLY A C 1
ATOM 665 O O . GLY A 1 93 ? 12.977 -5.397 -29.332 1.00 70.50 93 GLY A O 1
ATOM 666 N N . GLY A 1 94 ? 14.420 -4.486 -27.848 1.00 80.50 94 GLY A N 1
ATOM 667 C CA . GLY A 1 94 ? 13.692 -3.233 -27.626 1.00 80.50 94 GLY A CA 1
ATOM 668 C C . GLY A 1 94 ? 12.255 -3.442 -27.144 1.00 80.50 94 GLY A C 1
ATOM 669 O O . GLY A 1 94 ? 11.869 -4.518 -26.669 1.00 80.50 94 GLY A O 1
ATOM 670 N N . ARG A 1 95 ? 11.430 -2.408 -27.297 1.00 82.19 95 ARG A N 1
ATOM 671 C CA . ARG A 1 95 ? 10.017 -2.418 -26.912 1.00 82.19 95 ARG A CA 1
ATOM 672 C C . ARG A 1 95 ? 9.217 -3.509 -27.624 1.00 82.19 95 ARG A C 1
ATOM 674 O O . ARG A 1 95 ? 8.356 -4.116 -26.999 1.00 82.19 95 ARG A O 1
ATOM 681 N N . ALA A 1 96 ? 9.510 -3.796 -28.894 1.00 82.19 96 ALA A N 1
ATOM 682 C CA . ALA A 1 96 ? 8.789 -4.809 -29.669 1.00 82.19 96 ALA A CA 1
ATOM 683 C C . ALA A 1 96 ? 8.961 -6.223 -29.087 1.00 82.19 96 ALA A C 1
ATOM 685 O O . ALA A 1 96 ? 7.975 -6.923 -28.876 1.00 82.19 96 ALA A O 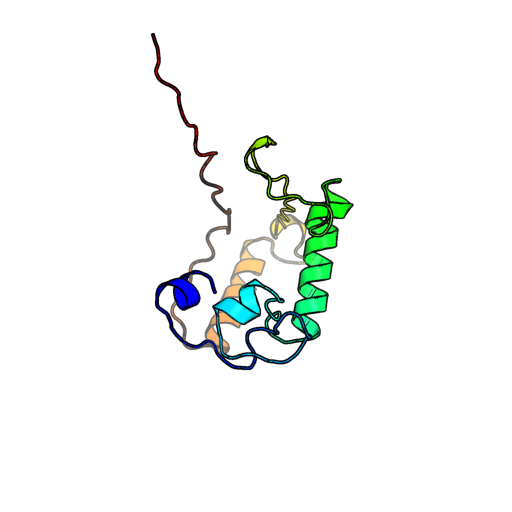1
ATOM 686 N N . ALA A 1 97 ? 10.191 -6.623 -28.748 1.00 84.12 97 ALA A N 1
ATOM 687 C CA . ALA A 1 97 ? 10.433 -7.929 -28.135 1.00 84.12 97 ALA A CA 1
ATOM 688 C C . ALA A 1 97 ? 9.960 -8.005 -26.677 1.00 84.12 97 ALA A C 1
ATOM 690 O O . ALA A 1 97 ? 9.648 -9.089 -26.185 1.00 84.12 97 ALA A O 1
ATOM 691 N N . PHE A 1 98 ? 9.925 -6.876 -25.962 1.00 83.81 98 PHE A N 1
ATOM 692 C CA . PHE A 1 98 ? 9.293 -6.817 -24.645 1.00 83.81 98 PHE A CA 1
ATOM 693 C C . PHE A 1 98 ? 7.791 -7.110 -24.746 1.00 83.81 98 PHE A C 1
ATOM 695 O O . PHE A 1 98 ? 7.299 -7.980 -24.028 1.00 83.81 98 PHE A O 1
ATOM 702 N N . LEU A 1 99 ? 7.087 -6.432 -25.659 1.00 83.06 99 LEU A N 1
ATOM 703 C CA . LEU A 1 99 ? 5.652 -6.625 -25.869 1.00 83.06 99 LEU A CA 1
ATOM 704 C C . LEU A 1 99 ? 5.335 -8.065 -26.279 1.00 83.06 99 LEU A C 1
ATOM 706 O O . LEU A 1 99 ? 4.489 -8.686 -25.646 1.00 83.06 99 LEU A O 1
ATOM 710 N N . ASP A 1 100 ? 6.089 -8.632 -27.224 1.00 84.25 100 ASP A N 1
ATOM 711 C CA . ASP A 1 100 ? 5.930 -10.029 -27.651 1.00 84.25 100 ASP A CA 1
ATOM 712 C C . ASP A 1 100 ? 6.048 -11.019 -26.473 1.00 84.25 100 ASP A C 1
ATOM 714 O O . ASP A 1 100 ? 5.206 -11.895 -26.286 1.00 84.25 100 ASP A O 1
ATOM 718 N N . ARG A 1 101 ? 7.029 -10.838 -25.576 1.00 78.06 101 ARG A N 1
ATOM 719 C CA . ARG A 1 101 ? 7.169 -11.708 -24.389 1.00 78.06 101 ARG A CA 1
ATOM 720 C C . ARG A 1 101 ? 6.016 -11.574 -23.400 1.00 78.06 101 ARG A C 1
ATOM 722 O O . ARG A 1 101 ? 5.635 -12.573 -22.784 1.00 78.06 101 ARG A O 1
ATOM 729 N N . VAL A 1 102 ? 5.512 -10.358 -23.195 1.00 81.25 102 VAL A N 1
ATOM 730 C CA . VAL A 1 102 ? 4.371 -10.110 -22.302 1.00 81.25 102 VAL A CA 1
ATOM 731 C C . VAL A 1 102 ? 3.112 -10.746 -22.891 1.00 81.25 102 VAL A C 1
ATOM 733 O O . VAL A 1 102 ? 2.415 -11.485 -22.193 1.00 81.25 102 VAL A O 1
ATOM 736 N N . GLU A 1 103 ? 2.873 -10.534 -24.183 1.00 71.94 103 GLU A N 1
ATOM 737 C CA . GLU A 1 103 ? 1.709 -11.038 -24.912 1.00 71.94 103 GLU A CA 1
ATOM 738 C C . GLU A 1 103 ? 1.712 -12.556 -25.087 1.00 71.94 103 GLU A C 1
ATOM 740 O O . GLU A 1 103 ? 0.646 -13.151 -25.076 1.00 71.94 103 GLU A O 1
ATOM 745 N N . VAL A 1 104 ? 2.863 -13.221 -25.190 1.00 68.00 104 VAL A N 1
ATOM 746 C CA . VAL A 1 104 ? 2.916 -14.694 -25.268 1.00 68.00 104 VAL A CA 1
ATOM 747 C C . VAL A 1 104 ? 2.685 -15.342 -23.896 1.00 68.00 104 VAL A C 1
ATOM 749 O O . VAL A 1 104 ? 2.095 -16.421 -23.790 1.00 68.00 104 VAL A O 1
ATOM 752 N N . ARG A 1 105 ? 3.134 -14.702 -22.809 1.00 58.12 105 ARG A N 1
ATOM 753 C CA . ARG A 1 105 ? 3.001 -15.253 -21.450 1.00 58.12 105 ARG A CA 1
ATOM 754 C C . ARG A 1 105 ? 1.590 -15.092 -20.886 1.00 58.12 105 ARG A C 1
ATOM 756 O O . ARG A 1 105 ? 1.078 -16.025 -20.272 1.00 58.12 105 ARG A O 1
ATOM 763 N N . TRP A 1 106 ? 0.977 -13.930 -21.085 1.00 49.00 106 TRP A N 1
ATOM 764 C CA . TRP A 1 106 ? -0.290 -13.560 -20.454 1.00 49.00 106 TRP A CA 1
ATOM 765 C C . TRP A 1 106 ? -1.510 -14.442 -20.824 1.00 49.00 106 TRP A C 1
ATOM 767 O O . TRP A 1 106 ? -2.215 -14.869 -19.906 1.00 49.00 106 TRP A O 1
ATOM 777 N N . PRO A 1 107 ? -1.760 -14.816 -22.097 1.00 51.69 107 PRO A N 1
ATOM 778 C CA . PRO A 1 107 ? -2.941 -15.592 -22.481 1.00 51.69 107 PRO A CA 1
ATOM 779 C C . PRO A 1 107 ? -2.851 -17.076 -22.105 1.00 51.69 107 PRO A C 1
ATOM 781 O O . PRO A 1 107 ? -3.853 -17.780 -22.178 1.00 51.69 107 PRO A O 1
ATOM 784 N N . THR A 1 108 ? -1.684 -17.576 -21.682 1.00 48.53 108 THR A N 1
ATOM 785 C CA . THR A 1 108 ? -1.529 -19.003 -21.339 1.00 48.53 108 THR A CA 1
ATOM 786 C C . THR A 1 108 ? -1.935 -19.299 -19.887 1.00 48.53 108 THR A C 1
ATOM 788 O O . THR A 1 108 ? -2.240 -20.440 -19.552 1.00 48.53 108 THR A O 1
ATOM 791 N N . SER A 1 109 ? -1.981 -18.287 -19.011 1.00 51.22 109 SER A N 1
ATOM 792 C CA . SER A 1 109 ? -2.277 -18.459 -17.577 1.00 51.22 109 SER A CA 1
ATOM 793 C C . SER A 1 109 ? -3.689 -18.051 -17.147 1.00 51.22 109 SER A C 1
ATOM 795 O O . SER A 1 109 ? -4.092 -18.369 -16.031 1.00 51.22 109 SER A O 1
ATOM 797 N N . ALA A 1 110 ? -4.462 -17.376 -17.996 1.00 50.41 110 ALA A N 1
ATOM 798 C CA . ALA A 1 110 ? -5.852 -17.045 -17.701 1.00 50.41 110 ALA A CA 1
ATOM 799 C C . ALA A 1 110 ? -6.624 -16.877 -19.009 1.00 50.41 110 ALA A C 1
ATOM 801 O O . ALA A 1 110 ? -6.211 -16.101 -19.865 1.00 50.41 110 ALA A O 1
ATOM 802 N N . GLY A 1 111 ? -7.753 -17.573 -19.156 1.00 44.47 111 GLY A N 1
ATOM 803 C CA . GLY A 1 111 ? -8.693 -17.418 -20.272 1.00 44.47 111 GLY A CA 1
ATOM 804 C C . GLY A 1 111 ? -9.410 -16.061 -20.271 1.00 44.47 111 GLY A C 1
ATOM 805 O O . GLY A 1 111 ? -10.633 -16.012 -20.222 1.00 44.47 111 GLY A O 1
ATOM 806 N N . CYS A 1 112 ? -8.656 -14.962 -20.284 1.00 37.38 112 CYS A N 1
ATOM 807 C CA . CYS A 1 112 ? -9.145 -13.590 -20.259 1.00 37.38 112 CYS A CA 1
ATOM 808 C C . CYS A 1 112 ? -8.801 -12.897 -21.589 1.00 37.38 112 CYS A C 1
ATOM 810 O O . CYS A 1 112 ? -7.677 -13.003 -22.078 1.00 37.38 112 CYS A O 1
ATOM 812 N N . ALA A 1 113 ? -9.786 -12.223 -22.187 1.00 40.72 113 ALA A N 1
ATOM 813 C CA . ALA A 1 113 ? -9.690 -11.525 -23.472 1.00 40.72 113 ALA A CA 1
ATOM 814 C C . ALA A 1 113 ? -8.557 -10.467 -23.499 1.00 40.72 113 ALA A C 1
ATOM 816 O O . ALA A 1 113 ? -8.165 -9.970 -22.440 1.00 40.72 113 ALA A O 1
ATOM 817 N N . PRO A 1 114 ? -8.028 -10.100 -24.688 1.00 44.62 114 PRO A N 1
ATOM 818 C CA . PRO A 1 114 ? -6.835 -9.262 -24.805 1.00 44.62 114 PRO A CA 1
ATOM 819 C C . PRO A 1 114 ? -7.053 -7.866 -24.208 1.00 44.62 114 PRO A C 1
ATOM 821 O O . PRO A 1 114 ? -7.733 -7.013 -24.778 1.00 44.62 114 PRO A O 1
ATOM 824 N N . PHE A 1 115 ? -6.435 -7.635 -23.051 1.00 35.72 115 PHE A N 1
ATOM 825 C CA . PHE A 1 115 ? -6.273 -6.322 -22.444 1.00 35.72 115 PHE A CA 1
ATOM 826 C C . PHE A 1 115 ? -5.097 -5.629 -23.138 1.00 35.72 115 PHE A C 1
ATOM 828 O O . PHE A 1 115 ? -3.938 -5.983 -22.927 1.00 35.72 115 PHE A O 1
ATOM 835 N N . ALA A 1 116 ? -5.394 -4.672 -24.016 1.00 37.66 116 ALA A N 1
ATOM 836 C CA . ALA A 1 116 ? -4.374 -3.871 -24.673 1.00 37.66 116 ALA A CA 1
ATOM 837 C C . ALA A 1 116 ? -3.622 -3.044 -23.620 1.00 37.66 116 ALA A C 1
ATOM 839 O O . ALA A 1 116 ? -4.179 -2.114 -23.035 1.00 37.66 116 ALA A O 1
ATOM 840 N N . VAL A 1 117 ? -2.344 -3.363 -23.406 1.00 37.72 117 VAL A N 1
ATOM 841 C CA . VAL A 1 117 ? -1.410 -2.561 -22.608 1.00 37.72 117 VAL A CA 1
ATOM 842 C C . VAL A 1 117 ? -1.105 -1.273 -23.379 1.00 37.72 117 VAL A C 1
ATOM 844 O O . VAL A 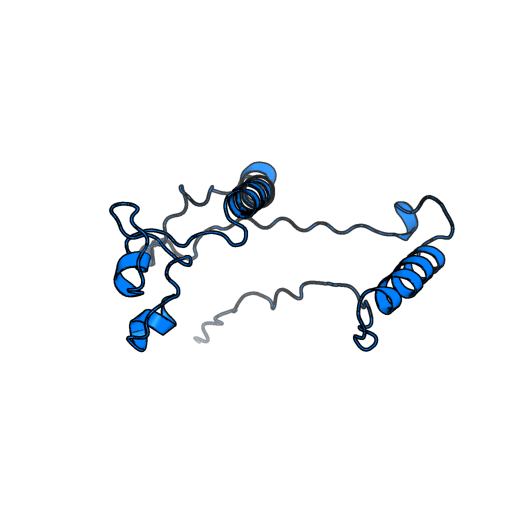1 117 ? -0.052 -1.101 -23.989 1.00 37.72 117 VAL A O 1
ATOM 847 N N . ARG A 1 118 ? -2.053 -0.337 -23.390 1.00 29.62 118 ARG A N 1
ATOM 848 C CA . ARG A 1 118 ? -1.730 1.076 -23.569 1.00 29.62 118 ARG A CA 1
ATOM 849 C C . ARG A 1 118 ? -1.366 1.600 -22.193 1.00 29.62 118 ARG A C 1
ATOM 851 O O . ARG A 1 118 ? -2.131 1.405 -21.259 1.00 29.62 118 ARG A O 1
ATOM 858 N N . ALA A 1 1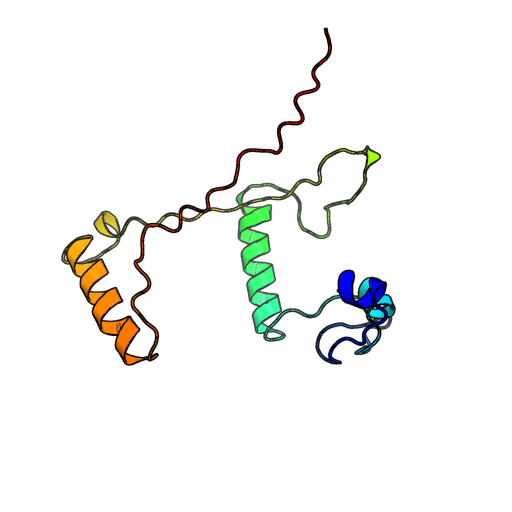19 ? -0.165 2.172 -22.109 1.00 34.25 119 ALA A N 1
ATOM 859 C CA . ALA A 1 119 ? 0.456 2.777 -20.939 1.00 34.25 119 ALA A CA 1
ATOM 860 C C . ALA A 1 119 ? -0.524 3.048 -19.790 1.00 34.25 119 ALA A C 1
ATOM 862 O O . ALA A 1 119 ? -1.467 3.825 -19.950 1.00 34.25 119 ALA A O 1
ATOM 863 N N . PHE A 1 120 ? -0.250 2.458 -18.626 1.00 28.27 120 PHE A N 1
ATOM 864 C CA . PHE A 1 120 ? -0.803 2.910 -17.355 1.00 28.27 120 PHE A CA 1
ATOM 865 C C . PHE A 1 120 ? -0.186 4.281 -17.039 1.00 28.27 120 PHE A C 1
ATOM 867 O O . PHE A 1 120 ? 0.662 4.438 -16.170 1.00 28.27 120 PHE A O 1
ATOM 874 N N . VAL A 1 121 ? -0.556 5.280 -17.837 1.00 29.52 121 VAL A N 1
ATOM 875 C CA . VAL A 1 121 ? -0.588 6.659 -17.395 1.00 29.52 121 VAL A CA 1
ATOM 876 C C . VAL A 1 121 ? -1.799 6.685 -16.488 1.00 29.52 121 VAL A C 1
ATOM 878 O O . VAL A 1 121 ? -2.936 6.656 -16.965 1.00 29.52 121 VAL A O 1
ATOM 881 N N . LEU A 1 122 ? -1.553 6.666 -15.180 1.00 28.08 122 LEU A N 1
ATOM 882 C CA . LEU A 1 122 ? -2.551 7.111 -14.231 1.00 28.08 122 LEU A CA 1
ATOM 883 C C . LEU A 1 122 ? -2.860 8.554 -14.644 1.00 28.08 122 LEU A C 1
ATOM 885 O O . LEU A 1 122 ? -2.071 9.470 -14.422 1.00 28.08 122 LEU A O 1
ATOM 889 N N . HIS A 1 123 ? -3.954 8.744 -15.376 1.00 25.89 123 HIS A N 1
ATOM 890 C CA . HIS A 1 123 ? -4.528 10.061 -15.536 1.00 25.89 123 HIS A CA 1
ATOM 891 C C . HIS A 1 123 ? -4.963 10.454 -14.132 1.00 25.89 123 HIS A C 1
ATOM 893 O O . HIS A 1 123 ? -6.020 10.029 -13.679 1.00 25.89 123 HIS A O 1
ATOM 899 N N . VAL A 1 124 ? -4.116 11.196 -13.425 1.00 28.70 124 VAL A N 1
ATOM 900 C CA . VAL A 1 124 ? -4.554 12.017 -12.306 1.00 28.70 124 VAL A CA 1
ATOM 901 C C . VAL A 1 124 ? -5.465 13.046 -12.972 1.00 28.70 124 VAL A C 1
ATOM 903 O O . VAL A 1 124 ? -4.944 13.896 -13.708 1.00 28.70 124 VAL A O 1
ATOM 906 N N . PRO A 1 125 ? -6.809 12.962 -12.859 1.00 25.59 125 PRO A N 1
ATOM 907 C CA . PRO A 1 125 ? -7.603 14.100 -13.262 1.00 25.59 125 PRO A CA 1
ATOM 908 C C . PRO A 1 125 ? -7.070 15.249 -12.419 1.00 25.59 125 PRO A C 1
ATOM 910 O O . PRO A 1 125 ? -7.022 15.158 -11.191 1.00 25.59 125 PRO A O 1
ATOM 913 N N . ARG A 1 126 ? -6.562 16.273 -13.115 1.00 30.22 126 ARG A N 1
ATOM 914 C CA . ARG A 1 126 ? -6.195 17.567 -12.547 1.00 30.22 126 ARG A CA 1
ATOM 915 C C . ARG A 1 126 ? -7.097 17.848 -11.360 1.00 30.22 126 ARG A C 1
ATOM 917 O O . ARG A 1 126 ? -8.313 17.712 -11.499 1.00 30.22 126 ARG A O 1
ATOM 924 N N . CYS A 1 127 ? -6.470 18.272 -10.266 1.00 27.83 127 CYS A N 1
ATOM 925 C CA . CYS A 1 127 ? -7.070 19.006 -9.170 1.00 27.83 127 CYS A CA 1
ATOM 926 C C . CYS A 1 127 ? -8.473 19.486 -9.522 1.00 27.83 127 CYS A C 1
ATOM 928 O O . CYS A 1 127 ? -8.644 20.254 -10.476 1.00 27.83 127 CYS A O 1
ATOM 930 N N . PHE A 1 128 ? -9.440 19.029 -8.734 1.00 29.50 128 PHE A N 1
ATOM 931 C CA . PHE A 1 128 ? -10.709 19.690 -8.500 1.00 29.50 128 PHE A CA 1
ATOM 932 C C . PHE A 1 128 ? -10.426 21.183 -8.238 1.00 29.50 128 PHE A C 1
ATOM 934 O O . PHE A 1 128 ? -10.229 21.621 -7.109 1.00 29.50 128 PHE A O 1
ATOM 941 N N . MET A 1 129 ? -10.291 21.951 -9.322 1.00 30.77 129 MET A N 1
ATOM 942 C CA . MET A 1 129 ? -10.250 23.401 -9.336 1.00 30.77 129 MET A CA 1
ATOM 943 C C . MET A 1 129 ? -11.669 23.823 -9.005 1.00 30.77 129 MET A C 1
ATOM 945 O O . MET A 1 129 ? -12.537 23.876 -9.873 1.00 30.77 129 MET A O 1
ATOM 949 N N . VAL A 1 130 ? -11.902 24.109 -7.730 1.00 34.38 130 VAL A N 1
ATOM 950 C CA . VAL A 1 130 ? -12.950 25.043 -7.338 1.00 34.38 130 VAL A CA 1
ATOM 951 C C . VAL A 1 130 ? -12.515 26.405 -7.877 1.00 34.38 130 VAL A C 1
ATOM 953 O O . VAL A 1 130 ? -11.821 27.162 -7.201 1.00 34.38 130 VAL A O 1
ATOM 956 N N . GLU A 1 131 ? -12.884 26.711 -9.123 1.00 30.72 131 GLU A N 1
ATOM 957 C CA . GLU A 1 131 ? -12.968 28.100 -9.564 1.00 30.72 131 GLU A CA 1
ATOM 958 C C . GLU A 1 131 ? -14.065 28.760 -8.728 1.00 30.72 131 GLU A C 1
ATOM 960 O O . GLU A 1 131 ? -15.262 28.559 -8.941 1.00 30.72 131 GLU A O 1
ATOM 965 N N . ARG A 1 132 ? -13.654 29.544 -7.728 1.00 32.16 132 ARG A N 1
ATOM 966 C CA . ARG A 1 132 ? -14.525 30.570 -7.168 1.00 32.16 132 ARG A CA 1
ATOM 967 C C . ARG A 1 132 ? -14.727 31.628 -8.247 1.00 32.16 132 ARG A C 1
ATOM 969 O O . ARG A 1 132 ? -13.920 32.539 -8.389 1.00 32.16 132 ARG A O 1
ATOM 976 N N . GLY A 1 133 ? -15.811 31.492 -9.002 1.00 32.53 133 GLY A N 1
ATOM 977 C CA . GLY A 1 133 ? -16.381 32.598 -9.752 1.00 32.53 133 GLY A CA 1
ATOM 978 C C . GLY A 1 133 ? -16.935 33.632 -8.776 1.00 32.53 133 GLY A C 1
ATOM 979 O O . GLY A 1 133 ? -17.954 33.392 -8.134 1.00 32.53 133 GLY A O 1
ATOM 980 N N . THR A 1 134 ? -16.270 34.778 -8.681 1.00 33.59 134 THR A N 1
ATOM 981 C CA . THR A 1 134 ? -16.845 36.017 -8.147 1.00 33.59 134 THR A CA 1
ATOM 982 C C . THR A 1 134 ? -16.194 37.209 -8.837 1.00 33.59 134 THR A C 1
ATOM 984 O O . THR A 1 134 ? -15.008 37.438 -8.611 1.00 33.59 134 THR A O 1
ATOM 987 N N . GLY A 1 135 ? -17.002 37.979 -9.577 1.00 34.34 135 GLY A N 1
ATOM 988 C CA . GLY A 1 135 ? -16.759 39.394 -9.892 1.00 34.34 135 GLY A CA 1
ATOM 989 C C . GLY A 1 135 ? -16.069 39.671 -11.210 1.00 34.34 135 GLY A C 1
ATOM 990 O O . GLY A 1 135 ? -14.823 39.684 -11.204 1.00 34.34 135 GLY A O 1
#

Radius of gyration: 21.36 Å; chains: 1; bounding box: 45×58×52 Å

Secondary structure (DSSP, 8-state):
-HHHHHTTPPPPTTSEE-TTS-B-S-HHHHHHSEEPPTTTHHHHHHHHHHHIIIIITTTPPPTTT----TTT-SPP---------HHHH-SSSHHHHHHHHHHHHHHHH--------------------------

Organism: NCBI:txid1628268

InterPro domains:
  IPR003767 Malate/L-lactate dehydrogenase-like [PF02615] (3-92)
  IPR003767 Malate/L-lactate dehydrogenase-like [PTHR11091] (3-91)
  IPR036111 Malate/L-sulfolactate/L-lactate dehydrogenase-like superfamily [SSF89733] (3-106)
  IPR043143 Malate/L-sulfolactate/L-lactate dehydrogenase-like, NADPH binding domain [G3DSA:3.30.1370.60] (1-109)

Sequence (135 aa):
MTLASMDGRAIPSDAAIDEHGLPTTDAAAGLRGAQLPFAGHKGTCLALMIELLAASFTGDAFAYEVRDDPATGPTQHGEFILAVDPETCSKAGGRAAFLDRVEVRWPTSAGCAPFAVRAFVLHVPRCFMVERGTG